Protein AF-A0A329KE76-F1 (afdb_monomer_lite)

Secondary structure (DSSP, 8-state):
---HHHHHHHTTTTTTSS-TTSPP--TTTHHHHHHHHHHHHHHHHHTS---HHHHHHHHHHHTT---BT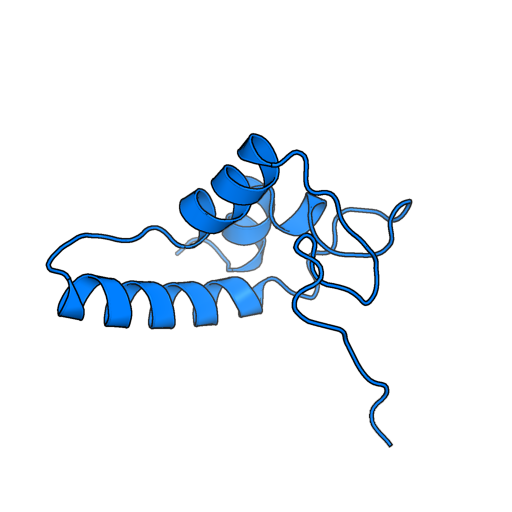TB-TTSS-B-----

Radius of gyration: 13.29 Å; chains: 1; bounding box: 30×30×39 Å

Structure (mmCIF, N/CA/C/O backbone):
data_AF-A0A329KE76-F1
#
_entry.id   AF-A0A329KE76-F1
#
loop_
_atom_site.group_PDB
_atom_site.id
_atom_site.type_symbol
_atom_site.label_atom_id
_atom_site.label_alt_id
_atom_site.label_comp_id
_atom_site.label_asym_id
_atom_site.label_entity_id
_atom_site.label_seq_id
_atom_site.pdbx_PDB_ins_code
_atom_site.Cartn_x
_atom_site.Cartn_y
_atom_site.Cartn_z
_atom_site.occupancy
_atom_site.B_iso_or_equiv
_atom_site.auth_seq_id
_atom_site.auth_comp_id
_atom_site.auth_asym_id
_atom_site.auth_atom_id
_atom_site.pdbx_PDB_model_num
ATOM 1 N N . MET A 1 1 ? -12.450 14.483 -1.417 1.00 52.00 1 MET A N 1
ATOM 2 C CA . MET A 1 1 ? -11.962 13.088 -1.336 1.00 52.00 1 MET A CA 1
ATOM 3 C C . MET A 1 1 ? -10.581 13.032 -1.968 1.00 52.00 1 MET A C 1
ATOM 5 O O . MET A 1 1 ? -10.428 13.547 -3.067 1.00 52.00 1 MET A O 1
ATOM 9 N N . SER A 1 2 ? -9.581 12.483 -1.275 1.00 64.50 2 SER A N 1
ATOM 10 C CA . SER A 1 2 ? -8.256 12.242 -1.868 1.00 64.50 2 SER A CA 1
ATOM 11 C C . SER A 1 2 ? -8.362 11.091 -2.870 1.00 64.50 2 SER A C 1
ATOM 13 O O . SER A 1 2 ? -9.006 10.086 -2.561 1.00 64.50 2 SER A O 1
ATOM 15 N N . SER A 1 3 ? -7.788 11.243 -4.065 1.00 87.44 3 SER A N 1
ATOM 16 C CA . SER A 1 3 ? -7.829 10.187 -5.081 1.00 87.44 3 SER A CA 1
ATOM 17 C C . SER A 1 3 ? -7.060 8.950 -4.599 1.00 87.44 3 SER A C 1
ATOM 19 O O . SER A 1 3 ? -6.109 9.076 -3.821 1.00 87.44 3 SER A O 1
ATOM 21 N N . ALA A 1 4 ? -7.426 7.755 -5.075 1.00 90.56 4 ALA A N 1
ATOM 22 C CA . ALA A 1 4 ? -6.698 6.527 -4.741 1.00 90.56 4 ALA A CA 1
ATOM 23 C C . ALA A 1 4 ? -5.193 6.660 -5.045 1.00 90.56 4 ALA A C 1
ATOM 25 O O . ALA A 1 4 ? -4.360 6.253 -4.239 1.00 90.56 4 ALA A O 1
ATOM 26 N N . ALA A 1 5 ? -4.841 7.317 -6.157 1.00 94.56 5 ALA A N 1
ATOM 27 C CA . ALA A 1 5 ? -3.457 7.583 -6.542 1.00 94.56 5 ALA A CA 1
ATOM 28 C C . ALA A 1 5 ? -2.717 8.479 -5.535 1.00 94.56 5 ALA A C 1
ATOM 30 O O . ALA A 1 5 ? -1.547 8.241 -5.243 1.00 94.56 5 ALA A O 1
ATOM 31 N N . THR A 1 6 ? -3.393 9.477 -4.962 1.00 95.69 6 THR A N 1
ATOM 32 C CA . THR A 1 6 ? -2.798 10.373 -3.963 1.00 95.69 6 THR A CA 1
ATOM 33 C C . THR A 1 6 ? -2.475 9.621 -2.674 1.00 95.69 6 THR A C 1
ATOM 35 O O . THR A 1 6 ? -1.336 9.685 -2.221 1.00 95.69 6 THR A O 1
ATOM 38 N N . LYS A 1 7 ? -3.431 8.858 -2.117 1.00 95.25 7 LYS A N 1
ATOM 39 C CA . LYS A 1 7 ? -3.197 8.034 -0.912 1.00 95.25 7 LYS A CA 1
ATOM 40 C C . LYS A 1 7 ? -2.099 6.988 -1.134 1.00 95.25 7 LYS A C 1
ATOM 42 O O . LYS A 1 7 ? -1.245 6.762 -0.278 1.00 95.25 7 LYS A O 1
ATOM 47 N N . TRP A 1 8 ? -2.109 6.361 -2.305 1.00 96.69 8 TRP A N 1
ATOM 48 C CA . TRP A 1 8 ? -1.105 5.388 -2.723 1.00 96.69 8 TRP A CA 1
ATOM 49 C C . TRP A 1 8 ? 0.311 5.977 -2.793 1.00 96.69 8 TRP A C 1
ATOM 51 O O . TRP A 1 8 ? 1.268 5.364 -2.323 1.00 96.69 8 TRP A O 1
ATOM 61 N N . GLY A 1 9 ? 0.444 7.186 -3.345 1.00 96.44 9 GLY A N 1
ATOM 62 C CA . GLY A 1 9 ? 1.718 7.899 -3.405 1.00 96.44 9 GLY A CA 1
ATOM 63 C C . GLY A 1 9 ? 2.209 8.337 -2.028 1.00 96.44 9 GLY A C 1
ATOM 64 O O . GLY A 1 9 ? 3.347 8.051 -1.665 1.00 96.44 9 GLY A O 1
ATOM 65 N N . SER A 1 10 ? 1.350 8.987 -1.239 1.00 96.31 10 SER A N 1
ATOM 66 C CA . SER A 1 10 ? 1.738 9.551 0.061 1.00 96.31 10 SER A CA 1
ATOM 67 C C . SER A 1 10 ? 2.062 8.496 1.121 1.00 96.31 10 SER A C 1
ATOM 69 O O . SER A 1 10 ? 2.789 8.789 2.061 1.00 96.31 10 SER A O 1
ATOM 71 N N . SER A 1 11 ? 1.540 7.275 0.981 1.00 96.44 11 SER A N 1
ATOM 72 C CA . SER A 1 11 ? 1.811 6.153 1.895 1.00 96.44 11 SER A CA 1
ATOM 73 C C . SER A 1 11 ? 3.134 5.427 1.632 1.00 96.44 11 SER A C 1
ATOM 75 O O . SER A 1 11 ? 3.520 4.562 2.415 1.00 96.44 11 SER A O 1
ATOM 77 N N . GLY A 1 12 ? 3.814 5.720 0.517 1.00 96.00 12 GLY A N 1
ATOM 78 C CA . GLY A 1 12 ? 5.011 4.993 0.082 1.00 96.00 12 GLY A CA 1
ATOM 79 C C . G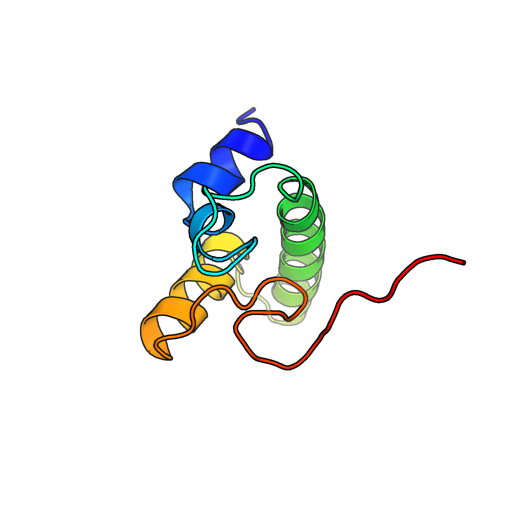LY A 1 12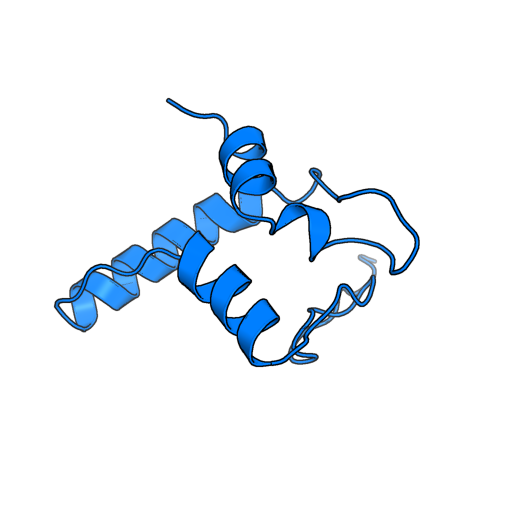 ? 4.726 3.659 -0.621 1.00 96.00 12 GLY A C 1
ATOM 80 O O . GLY A 1 12 ? 5.652 3.024 -1.125 1.00 96.00 12 GLY A O 1
ATOM 81 N N . LEU A 1 13 ? 3.461 3.240 -0.740 1.00 96.69 13 LEU A N 1
ATOM 82 C CA . LEU A 1 13 ? 3.093 1.988 -1.415 1.00 96.69 13 LEU A CA 1
ATOM 83 C C . LEU A 1 13 ? 3.445 1.993 -2.909 1.00 96.69 13 LEU A C 1
ATOM 85 O O . LEU A 1 13 ? 3.835 0.955 -3.450 1.00 96.69 13 LEU A O 1
ATOM 89 N N . ALA A 1 14 ? 3.409 3.164 -3.551 1.00 96.94 14 ALA A N 1
ATOM 90 C CA . ALA A 1 14 ? 3.897 3.336 -4.919 1.00 96.94 14 ALA A CA 1
ATOM 91 C C . ALA A 1 14 ? 5.385 2.985 -5.060 1.00 96.94 14 ALA A C 1
ATOM 93 O O . ALA A 1 14 ? 5.782 2.361 -6.039 1.00 96.94 14 ALA A O 1
ATOM 94 N N . TYR A 1 15 ? 6.211 3.341 -4.073 1.00 95.75 15 TYR A N 1
ATOM 95 C CA . TYR A 1 15 ? 7.646 3.045 -4.076 1.00 95.75 15 TYR A CA 1
ATOM 96 C C . TYR A 1 15 ? 7.948 1.564 -3.791 1.00 95.75 15 TYR A C 1
ATOM 98 O O . TYR A 1 15 ? 8.940 1.021 -4.282 1.00 95.75 15 TYR A O 1
ATOM 106 N N . LEU A 1 16 ? 7.077 0.899 -3.027 1.00 95.81 16 LEU A N 1
ATOM 107 C CA . LEU A 1 16 ? 7.161 -0.528 -2.694 1.00 95.81 16 LEU A CA 1
ATOM 108 C C . LEU A 1 16 ? 6.583 -1.448 -3.782 1.00 95.81 16 LEU A C 1
ATOM 110 O O . LEU A 1 16 ? 6.617 -2.670 -3.634 1.00 95.81 16 LEU A O 1
ATOM 114 N N . THR A 1 17 ? 6.084 -0.887 -4.884 1.00 95.12 17 THR A N 1
ATOM 115 C CA . THR A 1 17 ? 5.437 -1.629 -5.972 1.00 95.12 17 THR A CA 1
ATOM 116 C C . THR A 1 17 ? 6.127 -1.342 -7.303 1.00 95.12 17 THR A C 1
ATOM 118 O O . THR A 1 17 ? 6.604 -0.237 -7.540 1.00 95.12 17 THR A O 1
ATOM 121 N N . GLY A 1 18 ? 6.181 -2.343 -8.185 1.00 94.12 18 GLY A N 1
ATOM 122 C CA . GLY A 1 18 ? 6.802 -2.230 -9.506 1.00 94.12 18 GLY A CA 1
ATOM 123 C C . GLY A 1 18 ? 8.166 -2.917 -9.604 1.00 94.12 18 GLY A C 1
ATOM 124 O O . GLY A 1 18 ? 8.594 -3.635 -8.697 1.00 94.12 18 GLY A O 1
ATOM 125 N N . LEU A 1 19 ? 8.830 -2.740 -10.750 1.00 94.12 19 LEU A N 1
ATOM 126 C CA . LEU A 1 19 ? 10.148 -3.327 -11.028 1.00 94.12 19 LEU A CA 1
ATOM 127 C C . LEU A 1 19 ? 11.217 -2.780 -10.063 1.00 94.12 19 LEU A C 1
ATOM 129 O O . LEU A 1 19 ? 11.162 -1.586 -9.770 1.00 94.12 19 LEU A O 1
ATOM 133 N N . PRO A 1 20 ? 12.208 -3.588 -9.627 1.00 91.94 20 PRO A N 1
ATOM 134 C CA . PRO A 1 20 ? 13.256 -3.174 -8.680 1.00 91.94 20 PRO A CA 1
ATOM 135 C C . PRO A 1 20 ? 13.920 -1.833 -9.008 1.00 91.94 20 PRO A C 1
ATOM 137 O O . PRO A 1 20 ? 14.025 -0.980 -8.132 1.00 91.94 20 PRO A O 1
ATOM 140 N N . ASP A 1 21 ? 14.220 -1.586 -10.283 1.00 90.56 21 ASP A N 1
ATOM 141 C CA . ASP A 1 21 ? 14.879 -0.354 -10.751 1.00 90.56 21 ASP A CA 1
ATOM 142 C C . ASP A 1 21 ? 13.927 0.588 -11.509 1.00 90.56 21 ASP A C 1
ATOM 144 O O . ASP A 1 21 ? 14.343 1.549 -12.151 1.00 90.56 21 ASP A O 1
ATOM 148 N N . GLY A 1 22 ? 12.623 0.304 -11.459 1.00 92.38 22 GLY A N 1
ATOM 149 C CA . GLY A 1 22 ? 11.591 1.115 -12.095 1.00 92.38 22 GLY A CA 1
ATOM 150 C C . GLY A 1 22 ? 11.170 2.328 -11.257 1.00 92.38 22 GLY A C 1
ATOM 151 O O . GLY A 1 22 ? 11.472 2.392 -10.055 1.00 92.38 22 GLY A O 1
ATOM 152 N N . PRO A 1 23 ? 10.430 3.271 -11.875 1.00 95.38 23 PRO A N 1
ATOM 153 C CA . PRO A 1 23 ? 9.763 4.340 -11.142 1.00 95.38 23 PRO A CA 1
ATOM 154 C C . PRO A 1 23 ? 8.703 3.764 -10.193 1.00 95.38 23 PRO A C 1
ATOM 156 O O . PRO A 1 23 ? 8.255 2.628 -10.359 1.00 95.38 23 PRO A O 1
ATOM 159 N N . ALA A 1 24 ? 8.276 4.574 -9.223 1.00 94.88 24 ALA A N 1
ATOM 160 C CA . ALA A 1 24 ? 7.152 4.234 -8.356 1.00 94.88 24 ALA A CA 1
ATOM 161 C C . ALA A 1 24 ? 5.902 3.894 -9.193 1.00 94.88 24 ALA A C 1
ATOM 163 O O . ALA A 1 24 ? 5.516 4.653 -10.086 1.00 94.88 24 ALA A O 1
ATOM 164 N N . ASP A 1 25 ? 5.271 2.755 -8.913 1.00 95.44 25 ASP A N 1
ATOM 165 C CA . ASP A 1 25 ? 4.155 2.240 -9.705 1.00 95.44 25 ASP A CA 1
ATOM 166 C C . ASP A 1 25 ? 2.815 2.729 -9.144 1.00 95.44 25 ASP A C 1
ATOM 168 O O . ASP A 1 25 ? 2.366 2.270 -8.096 1.00 95.44 25 ASP A O 1
ATOM 172 N N . PHE A 1 26 ? 2.145 3.629 -9.866 1.00 95.75 26 PHE A N 1
ATOM 173 C CA . PHE A 1 26 ? 0.805 4.129 -9.526 1.00 95.75 26 PHE A CA 1
ATOM 174 C C . PHE A 1 26 ? -0.336 3.341 -10.183 1.00 95.75 26 PHE A C 1
ATOM 176 O O . PHE A 1 26 ? -1.499 3.538 -9.826 1.00 95.75 26 PHE A O 1
ATOM 183 N N . SER A 1 27 ? -0.042 2.411 -11.098 1.00 92.88 27 SER A N 1
ATOM 184 C CA . SER A 1 27 ? -1.062 1.620 -11.806 1.00 92.88 27 SER A CA 1
ATOM 185 C C . SER A 1 27 ? -1.863 0.702 -10.875 1.00 92.88 27 SER A C 1
ATOM 187 O O . SER A 1 27 ? -2.933 0.215 -11.237 1.00 92.88 27 SER A O 1
ATOM 189 N N . ARG A 1 28 ? -1.355 0.472 -9.656 1.00 91.81 28 ARG A N 1
ATOM 190 C CA . ARG A 1 28 ? -1.940 -0.408 -8.635 1.00 91.81 28 ARG A CA 1
ATOM 191 C C . ARG A 1 28 ? -2.664 0.331 -7.513 1.00 91.81 28 ARG A C 1
ATOM 193 O O . ARG A 1 28 ? -3.088 -0.315 -6.565 1.00 91.81 28 ARG A O 1
ATOM 200 N N . ALA A 1 29 ? -2.879 1.642 -7.627 1.00 95.06 29 ALA A N 1
ATOM 201 C CA . ALA A 1 29 ? -3.483 2.449 -6.562 1.00 95.06 29 ALA A CA 1
ATOM 202 C C . ALA A 1 29 ? -4.836 1.917 -6.042 1.00 95.06 29 ALA A C 1
ATOM 204 O O . ALA A 1 29 ? -5.110 1.987 -4.846 1.00 95.06 29 ALA A O 1
ATOM 205 N N . ASN A 1 30 ? -5.658 1.316 -6.910 1.00 94.62 30 ASN A N 1
ATOM 206 C CA . ASN A 1 30 ? -6.948 0.731 -6.517 1.00 94.62 30 ASN A CA 1
ATOM 207 C C . ASN A 1 30 ? -6.818 -0.483 -5.577 1.00 94.62 30 ASN A C 1
ATOM 209 O O . ASN A 1 30 ? -7.782 -0.833 -4.902 1.00 94.62 30 ASN A O 1
ATOM 213 N N . VAL A 1 31 ? -5.638 -1.109 -5.486 1.00 93.19 31 VAL A N 1
ATOM 214 C CA . VAL A 1 31 ? -5.378 -2.182 -4.514 1.00 93.19 31 VAL A CA 1
ATOM 215 C C . VAL A 1 31 ? -5.517 -1.662 -3.083 1.00 93.19 31 VAL A C 1
ATOM 217 O O . VAL A 1 31 ? -6.028 -2.388 -2.237 1.00 93.19 31 VAL A O 1
ATOM 220 N N . LEU A 1 32 ? -5.140 -0.405 -2.813 1.00 95.56 32 LEU A N 1
ATOM 221 C CA . LEU A 1 32 ? -5.299 0.185 -1.482 1.00 95.56 32 LEU A CA 1
ATOM 222 C C . LEU A 1 32 ? -6.770 0.373 -1.106 1.00 95.56 32 LEU A C 1
ATOM 224 O O . LEU A 1 32 ? -7.120 0.101 0.030 1.00 95.56 32 LEU A O 1
ATOM 228 N N . ALA A 1 33 ? -7.647 0.724 -2.051 1.00 94.81 33 ALA A N 1
ATOM 229 C CA . ALA A 1 33 ? -9.083 0.799 -1.766 1.00 94.81 33 ALA A CA 1
ATOM 230 C C . ALA A 1 33 ? -9.637 -0.561 -1.307 1.00 94.81 33 ALA A C 1
ATOM 232 O O . ALA A 1 33 ? -10.361 -0.643 -0.319 1.00 94.81 33 ALA A O 1
ATOM 233 N N . ARG A 1 34 ? -9.223 -1.652 -1.965 1.00 96.06 34 ARG A N 1
ATOM 234 C CA . ARG A 1 34 ? -9.600 -3.001 -1.526 1.00 96.06 34 ARG A CA 1
ATOM 235 C C . ARG A 1 34 ? -8.954 -3.385 -0.192 1.00 96.06 34 ARG A C 1
ATOM 237 O O . ARG A 1 34 ? -9.569 -4.097 0.596 1.00 96.06 34 ARG A O 1
ATOM 244 N N . ALA A 1 35 ? -7.723 -2.950 0.062 1.00 96.00 35 ALA A N 1
ATOM 245 C CA . ALA A 1 35 ? -7.057 -3.184 1.339 1.00 96.00 35 ALA A CA 1
ATOM 246 C C . ALA A 1 35 ? -7.758 -2.443 2.489 1.00 96.00 35 ALA A C 1
ATOM 248 O O . ALA A 1 35 ? -7.918 -3.038 3.549 1.00 96.00 35 ALA A O 1
ATOM 249 N N . ASP A 1 36 ? -8.235 -1.216 2.261 1.00 97.19 36 ASP A N 1
ATOM 250 C CA . ASP A 1 36 ? -9.031 -0.440 3.220 1.00 97.19 36 ASP A CA 1
ATOM 251 C C . ASP A 1 36 ? -10.330 -1.187 3.584 1.00 97.19 36 ASP A C 1
ATOM 253 O O . ASP A 1 36 ? -10.665 -1.302 4.759 1.00 97.19 36 ASP A O 1
ATOM 257 N N . GLU A 1 37 ? -11.027 -1.779 2.606 1.00 97.69 37 GLU A N 1
ATOM 258 C CA . GLU A 1 37 ? -12.225 -2.601 2.862 1.00 97.69 37 GLU A CA 1
ATOM 259 C C . GLU A 1 37 ? -11.919 -3.838 3.723 1.00 97.69 37 GLU A C 1
ATOM 261 O O . GLU A 1 37 ? -12.677 -4.178 4.632 1.00 97.69 37 GLU A O 1
ATOM 266 N N . VAL A 1 38 ? -10.802 -4.524 3.455 1.00 98.00 38 VAL A N 1
ATOM 267 C CA . VAL A 1 38 ? -10.372 -5.678 4.264 1.00 98.00 38 VAL A CA 1
ATOM 268 C C . VAL A 1 38 ? -9.963 -5.231 5.665 1.00 98.00 38 VAL A C 1
ATOM 270 O O . VAL A 1 38 ? -10.301 -5.902 6.638 1.00 98.00 38 VAL A O 1
ATOM 273 N N . ALA A 1 39 ? -9.260 -4.107 5.781 1.00 98.00 39 ALA A N 1
ATOM 274 C CA . ALA A 1 39 ? -8.836 -3.550 7.056 1.00 98.00 39 ALA A CA 1
ATOM 275 C C . ALA A 1 39 ? -10.035 -3.141 7.918 1.00 98.00 39 ALA A C 1
ATOM 277 O O . ALA A 1 39 ? -10.036 -3.453 9.104 1.00 98.00 39 ALA A O 1
ATOM 278 N N . ALA A 1 40 ? -11.081 -2.561 7.324 1.00 98.19 40 ALA A N 1
ATOM 279 C CA . ALA A 1 40 ? -12.339 -2.285 8.013 1.00 98.19 40 ALA A CA 1
ATOM 280 C C . ALA A 1 40 ? -12.985 -3.576 8.541 1.00 98.19 40 ALA A C 1
ATOM 282 O O . ALA A 1 40 ? -13.252 -3.684 9.732 1.00 98.19 40 ALA A O 1
ATOM 283 N N . ALA A 1 41 ? -13.131 -4.605 7.699 1.00 98.50 41 ALA A N 1
ATOM 284 C CA . ALA A 1 41 ? -13.725 -5.878 8.120 1.00 98.50 41 ALA A CA 1
ATOM 285 C C . ALA A 1 41 ? -12.925 -6.582 9.237 1.00 98.50 41 ALA A C 1
ATOM 287 O O . ALA A 1 41 ? -13.501 -7.186 10.145 1.00 98.50 41 ALA A O 1
ATOM 288 N N . VAL A 1 42 ? -11.592 -6.520 9.179 1.00 98.12 42 VAL A N 1
ATOM 289 C CA . VAL A 1 42 ? -10.710 -7.038 10.236 1.00 98.12 42 VAL A CA 1
ATOM 290 C C . VAL A 1 42 ? -10.820 -6.186 11.499 1.00 98.12 42 VAL A C 1
ATOM 292 O O . VAL A 1 42 ? -10.898 -6.737 12.596 1.00 98.12 42 VAL A O 1
ATOM 295 N N . GLY A 1 43 ? -10.856 -4.864 11.354 1.00 98.19 43 GLY A N 1
ATOM 296 C CA . GLY A 1 43 ? -10.978 -3.924 12.459 1.00 98.19 43 GLY A CA 1
ATOM 297 C C . GLY A 1 43 ? -12.281 -4.096 13.229 1.00 98.19 43 GLY A C 1
ATOM 298 O O . GLY A 1 43 ? -12.249 -4.250 14.448 1.00 98.19 43 GLY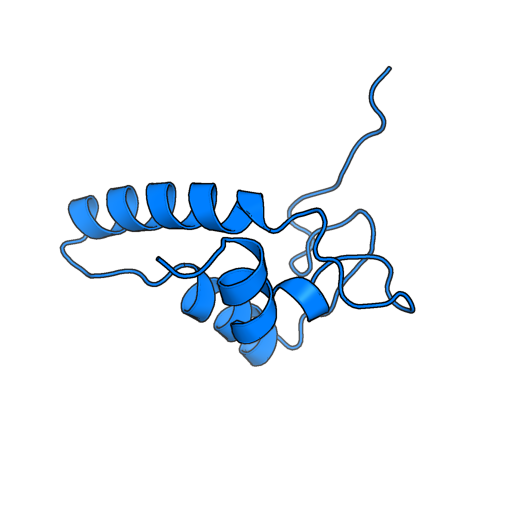 A O 1
ATOM 299 N N . ASP A 1 44 ? -13.405 -4.225 12.523 1.00 98.38 44 ASP A N 1
ATOM 300 C CA . ASP A 1 44 ? -14.724 -4.505 13.102 1.00 98.38 44 ASP A CA 1
ATOM 301 C C . ASP A 1 44 ? -14.726 -5.816 13.899 1.00 98.38 44 ASP A C 1
ATOM 303 O O . ASP A 1 44 ? -15.293 -5.909 14.988 1.00 98.38 44 ASP A O 1
ATOM 307 N N . ARG A 1 45 ? -14.054 -6.848 13.374 1.00 98.31 45 ARG A N 1
ATOM 308 C CA . ARG A 1 45 ? -13.936 -8.160 14.025 1.00 98.31 45 ARG A CA 1
ATOM 309 C C . ARG A 1 45 ? -13.105 -8.101 15.308 1.00 98.31 45 ARG A C 1
ATOM 311 O O . ARG A 1 45 ? -13.371 -8.873 16.228 1.00 98.31 45 ARG A O 1
ATOM 318 N N . LEU A 1 46 ? -12.081 -7.251 15.336 1.00 97.75 46 LEU A N 1
ATOM 319 C CA . LEU A 1 46 ? -11.109 -7.147 16.426 1.00 97.75 46 LEU A CA 1
ATOM 320 C C . LEU A 1 46 ? -11.416 -6.009 17.412 1.00 97.75 46 LEU A C 1
ATOM 322 O O . LEU A 1 46 ? -10.810 -5.965 18.479 1.00 97.75 46 LEU A O 1
ATOM 326 N N . GLY A 1 47 ? -12.340 -5.107 17.076 1.00 98.19 47 GLY A N 1
ATOM 327 C CA . GLY A 1 47 ? -12.641 -3.913 17.864 1.00 98.19 47 GLY A CA 1
ATOM 328 C C . GLY A 1 47 ? -11.517 -2.871 17.856 1.00 98.19 47 GLY A C 1
ATOM 329 O O . GLY A 1 47 ? -11.377 -2.132 18.827 1.00 98.19 47 GLY A O 1
ATOM 330 N N . ILE A 1 48 ? -10.698 -2.828 16.799 1.00 97.38 48 ILE A N 1
ATOM 331 C CA . ILE A 1 48 ? -9.596 -1.865 16.643 1.00 97.38 48 ILE A CA 1
ATOM 332 C C . ILE A 1 48 ? -9.622 -1.238 15.250 1.00 97.38 48 ILE A C 1
ATOM 334 O O . ILE A 1 48 ? -9.912 -1.917 14.270 1.00 97.38 48 ILE A O 1
ATOM 338 N N . GLU A 1 49 ? -9.272 0.041 15.135 1.00 97.56 49 GLU A N 1
ATOM 339 C CA . GLU A 1 49 ? -9.062 0.647 13.819 1.00 97.56 49 GLU A CA 1
ATOM 340 C C . GLU A 1 49 ? -7.774 0.113 13.184 1.00 97.56 49 GLU A C 1
ATOM 342 O O . GLU A 1 49 ? -6.729 0.016 13.833 1.00 97.56 49 GLU A O 1
ATOM 347 N N . VAL A 1 50 ? -7.844 -0.228 11.897 1.00 97.94 50 VAL A N 1
ATOM 348 C CA . VAL A 1 50 ? -6.700 -0.714 11.122 1.00 97.94 50 VAL A CA 1
ATOM 349 C C . VAL A 1 50 ? -6.504 0.196 9.916 1.00 97.94 50 VAL A C 1
ATOM 351 O O . VAL A 1 50 ? -7.304 0.185 8.985 1.00 97.94 50 VAL A O 1
ATOM 354 N N . ASP A 1 51 ? -5.415 0.963 9.910 1.00 96.94 51 ASP A N 1
ATOM 355 C CA . ASP A 1 51 ? -4.982 1.707 8.725 1.00 96.94 51 ASP A CA 1
ATOM 356 C C . ASP A 1 51 ? -4.154 0.791 7.814 1.00 96.94 51 ASP A C 1
ATOM 358 O O . ASP A 1 51 ? -2.999 0.463 8.110 1.00 96.94 51 ASP A O 1
ATOM 362 N N . ALA A 1 52 ? -4.746 0.378 6.691 1.00 97.31 52 ALA A N 1
ATOM 363 C CA . ALA A 1 52 ? -4.109 -0.517 5.732 1.00 97.31 52 ALA A CA 1
ATOM 364 C C . ALA A 1 52 ? -2.800 0.059 5.177 1.00 97.31 52 ALA A C 1
ATOM 366 O O . ALA A 1 52 ? -1.826 -0.678 5.000 1.00 97.31 52 ALA A O 1
ATOM 367 N N . ALA A 1 53 ? -2.758 1.368 4.914 1.00 96.94 53 ALA A N 1
ATOM 368 C CA . ALA A 1 53 ? -1.593 2.016 4.334 1.00 96.94 53 ALA A CA 1
ATOM 369 C C . ALA A 1 53 ? -0.409 1.965 5.304 1.00 96.94 53 ALA A C 1
ATOM 371 O O . ALA A 1 53 ? 0.655 1.463 4.935 1.00 96.94 53 ALA A O 1
ATOM 372 N N . SER A 1 54 ? -0.620 2.414 6.545 1.00 97.00 54 SER A N 1
ATOM 373 C CA . SER A 1 54 ? 0.401 2.391 7.597 1.00 97.00 54 SER A CA 1
ATOM 374 C C . SER A 1 54 ? 0.829 0.974 7.966 1.00 97.00 54 SER A C 1
ATOM 376 O O . SER A 1 54 ? 2.017 0.725 8.164 1.00 97.00 54 SER A O 1
ATOM 378 N N . LEU A 1 55 ? -0.102 0.015 8.014 1.00 96.06 55 LEU A N 1
ATOM 379 C CA . LEU A 1 55 ? 0.224 -1.379 8.317 1.00 96.06 55 LEU A CA 1
ATOM 380 C C . LEU A 1 55 ? 1.154 -1.985 7.255 1.00 96.06 55 LEU A C 1
ATOM 382 O O . LEU A 1 55 ? 2.154 -2.624 7.587 1.00 96.06 55 LEU A O 1
ATOM 386 N N . LEU A 1 56 ? 0.841 -1.786 5.973 1.00 95.12 56 LEU A N 1
ATOM 387 C CA . LEU A 1 56 ? 1.604 -2.361 4.865 1.00 95.12 56 LEU A CA 1
ATOM 388 C C . LEU A 1 56 ? 2.972 -1.689 4.694 1.00 95.12 56 LEU A C 1
ATOM 390 O O . LEU A 1 56 ? 3.983 -2.391 4.589 1.00 95.12 56 LEU A O 1
ATOM 394 N N . SER A 1 57 ? 3.021 -0.354 4.681 1.00 96.25 57 SER A N 1
ATOM 395 C CA . SER A 1 57 ? 4.280 0.387 4.537 1.00 96.25 57 SER A CA 1
ATOM 396 C C . SER A 1 57 ? 5.161 0.246 5.781 1.00 96.25 57 SER A C 1
ATOM 398 O O . SER A 1 57 ? 6.362 0.008 5.656 1.00 96.25 57 SER A O 1
ATOM 400 N N . GLY A 1 58 ? 4.564 0.270 6.976 1.00 96.88 58 GLY A N 1
ATOM 401 C CA . GLY A 1 58 ? 5.251 0.053 8.246 1.00 96.88 58 GLY A CA 1
ATOM 402 C C . GLY A 1 58 ? 5.862 -1.341 8.344 1.00 96.88 58 GLY A C 1
ATOM 403 O O . GLY A 1 58 ? 7.036 -1.471 8.688 1.00 96.88 58 GLY A O 1
ATOM 404 N N . ARG A 1 59 ? 5.129 -2.396 7.956 1.00 96.19 59 ARG A N 1
ATOM 405 C CA . ARG A 1 59 ? 5.687 -3.758 7.898 1.00 96.19 59 ARG A CA 1
ATOM 406 C C . ARG A 1 59 ? 6.866 -3.845 6.932 1.00 96.19 59 ARG A C 1
ATOM 408 O O . ARG A 1 59 ? 7.854 -4.501 7.253 1.00 96.19 59 ARG A O 1
ATOM 415 N N . ALA A 1 60 ? 6.764 -3.223 5.758 1.00 96.75 60 ALA A N 1
ATOM 416 C CA . ALA A 1 60 ? 7.862 -3.211 4.797 1.00 96.75 60 ALA A CA 1
ATOM 417 C C . ALA A 1 60 ? 9.103 -2.515 5.371 1.00 96.75 60 ALA A C 1
ATOM 419 O O . ALA A 1 60 ? 10.192 -3.074 5.286 1.00 96.75 60 ALA A O 1
ATOM 420 N N . ALA A 1 61 ? 8.931 -1.363 6.024 1.00 96.50 61 ALA A N 1
ATOM 421 C CA . ALA A 1 61 ? 10.021 -0.642 6.673 1.00 96.50 61 ALA A CA 1
ATOM 422 C C . ALA A 1 61 ? 10.671 -1.457 7.806 1.00 96.50 61 ALA A C 1
ATOM 424 O O . ALA A 1 61 ? 11.889 -1.613 7.822 1.00 96.50 61 ALA A O 1
ATOM 425 N N . LEU A 1 62 ? 9.870 -2.036 8.708 1.00 98.00 62 LEU A N 1
ATOM 426 C CA . LEU A 1 62 ? 10.362 -2.826 9.846 1.00 98.00 62 LEU A CA 1
ATOM 427 C C . LEU A 1 62 ? 11.138 -4.079 9.423 1.00 98.00 62 LEU A C 1
ATOM 429 O O . LEU A 1 62 ? 12.038 -4.512 10.135 1.00 98.00 62 LEU A O 1
ATOM 433 N N . LEU A 1 63 ? 10.781 -4.668 8.282 1.00 97.00 63 LEU A N 1
ATOM 434 C CA . LEU A 1 63 ? 11.394 -5.896 7.774 1.00 97.00 63 LEU A CA 1
ATOM 435 C C . LEU A 1 63 ? 12.405 -5.651 6.641 1.00 97.00 63 LEU A C 1
ATOM 437 O O . LEU A 1 63 ? 12.917 -6.616 6.079 1.00 97.00 63 LEU A O 1
ATOM 441 N N . GLY A 1 64 ? 12.679 -4.395 6.274 1.00 96.50 64 GLY A N 1
ATOM 442 C CA . GLY A 1 64 ? 13.581 -4.059 5.167 1.00 96.50 64 GLY A CA 1
ATOM 443 C C . GLY A 1 64 ? 13.117 -4.586 3.802 1.00 96.50 64 GLY A C 1
ATOM 444 O O . GLY A 1 64 ? 13.944 -4.8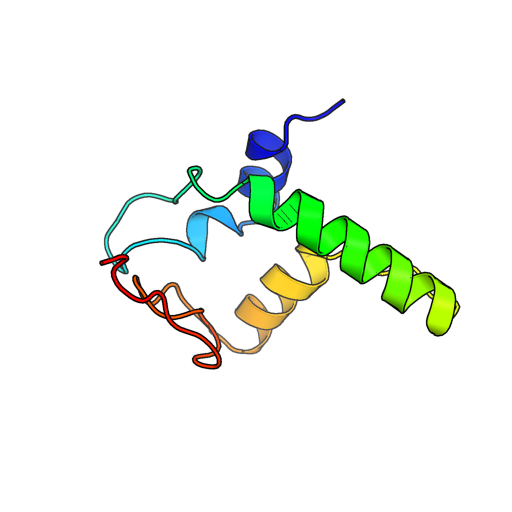94 2.946 1.00 96.50 64 GLY A O 1
ATOM 445 N N . LEU A 1 65 ? 11.804 -4.734 3.596 1.00 96.19 65 LEU A N 1
ATOM 446 C CA . LEU A 1 65 ? 11.247 -5.269 2.353 1.00 96.19 65 LEU A CA 1
ATOM 447 C C . LEU A 1 65 ? 11.257 -4.209 1.253 1.00 96.19 65 LEU A C 1
ATOM 449 O O . LEU A 1 65 ? 10.886 -3.056 1.472 1.00 96.19 65 LEU A O 1
ATOM 453 N N . THR A 1 66 ? 11.601 -4.630 0.041 1.00 94.38 66 THR A N 1
ATOM 454 C CA . THR A 1 66 ? 11.651 -3.775 -1.149 1.00 94.38 66 THR A CA 1
ATOM 455 C C . THR A 1 66 ? 10.814 -4.367 -2.284 1.00 94.38 66 THR A C 1
ATOM 457 O O . THR A 1 66 ? 10.343 -5.506 -2.217 1.00 94.38 66 THR A O 1
ATOM 460 N N . ARG A 1 67 ? 10.567 -3.575 -3.333 1.00 94.75 67 ARG A N 1
ATOM 461 C CA . ARG A 1 67 ? 9.780 -4.016 -4.492 1.00 94.75 67 ARG A CA 1
ATOM 462 C C . ARG A 1 67 ? 10.514 -5.113 -5.277 1.00 94.75 67 ARG A C 1
ATOM 464 O O . ARG A 1 67 ? 11.680 -4.960 -5.628 1.00 94.75 67 ARG A O 1
ATOM 471 N N . GLY A 1 68 ? 9.810 -6.204 -5.588 1.00 92.12 68 GLY A N 1
ATOM 472 C CA . GLY A 1 68 ? 10.353 -7.380 -6.287 1.00 92.12 68 GLY A CA 1
ATOM 473 C C . GLY A 1 68 ? 9.843 -7.563 -7.722 1.00 92.12 68 GLY A C 1
ATOM 474 O O . GLY A 1 68 ? 9.924 -8.660 -8.279 1.00 92.12 68 GLY A O 1
ATOM 475 N N . GLY A 1 69 ? 9.243 -6.536 -8.333 1.00 93.62 69 GLY A N 1
ATOM 476 C CA . GLY A 1 69 ? 8.628 -6.648 -9.655 1.00 93.62 69 GLY A CA 1
ATOM 477 C C . GLY A 1 69 ? 7.328 -7.445 -9.625 1.00 93.62 69 GLY A C 1
ATOM 478 O O . GLY A 1 69 ? 6.282 -6.940 -9.231 1.00 93.62 69 GLY A O 1
ATOM 479 N N . ARG A 1 70 ? 7.378 -8.695 -10.094 1.00 92.50 70 ARG A N 1
ATOM 480 C CA . ARG A 1 70 ? 6.191 -9.565 -10.181 1.00 92.50 70 ARG A CA 1
ATOM 481 C C . ARG A 1 70 ? 5.848 -10.257 -8.862 1.00 92.50 70 ARG A C 1
ATOM 483 O O . ARG A 1 70 ? 4.791 -10.873 -8.793 1.00 92.50 70 ARG A O 1
ATOM 490 N N . GLY A 1 71 ? 6.720 -10.202 -7.859 1.00 92.31 71 GLY A N 1
ATOM 491 C CA . GLY A 1 71 ? 6.455 -10.699 -6.507 1.00 92.31 71 GLY A CA 1
ATOM 492 C C . GLY A 1 71 ? 6.035 -9.575 -5.564 1.00 92.31 71 GLY A C 1
ATOM 493 O O . GLY A 1 71 ? 6.433 -8.425 -5.755 1.00 92.31 71 GLY A O 1
ATOM 494 N N . SER A 1 72 ? 5.255 -9.898 -4.533 1.00 90.12 72 SER A N 1
ATOM 495 C CA . SER A 1 72 ? 5.031 -8.959 -3.430 1.00 90.12 72 SER A CA 1
ATOM 496 C C . SER A 1 72 ? 6.313 -8.755 -2.611 1.00 90.12 72 SER A C 1
ATOM 498 O O . SER A 1 72 ? 7.125 -9.680 -2.530 1.00 90.12 72 SER A O 1
ATOM 500 N N . PRO A 1 73 ? 6.490 -7.598 -1.940 1.00 90.88 73 PRO A N 1
ATOM 501 C CA . PRO A 1 73 ? 7.672 -7.336 -1.110 1.00 90.88 73 PRO A CA 1
ATOM 502 C C . PRO A 1 73 ? 7.946 -8.407 -0.044 1.00 90.88 73 PRO A C 1
ATOM 504 O O . PRO A 1 73 ? 9.089 -8.663 0.303 1.00 90.88 73 PRO A O 1
ATOM 507 N N . GLY A 1 74 ? 6.898 -9.063 0.471 1.00 88.69 74 GLY A N 1
ATOM 508 C CA . GLY A 1 74 ? 7.019 -10.147 1.450 1.00 88.69 74 GLY A CA 1
ATOM 509 C C . GLY A 1 74 ? 7.175 -11.554 0.863 1.00 88.69 74 GLY A C 1
ATOM 510 O O . GLY A 1 74 ? 7.168 -12.508 1.632 1.00 88.69 74 GLY A O 1
ATOM 511 N N . GLY A 1 75 ? 7.225 -11.713 -0.464 1.00 89.81 75 GLY A N 1
ATOM 512 C CA . GLY A 1 75 ? 7.401 -13.007 -1.138 1.00 89.81 75 GLY A CA 1
ATOM 513 C C . GLY A 1 75 ? 6.204 -13.967 -1.079 1.00 89.81 75 GLY A C 1
ATOM 514 O O . GLY A 1 75 ? 6.267 -15.049 -1.655 1.00 89.81 75 GLY A O 1
ATOM 515 N N . ALA A 1 76 ? 5.101 -13.589 -0.429 1.00 90.12 76 ALA A N 1
ATOM 516 C CA . ALA A 1 76 ? 3.942 -14.464 -0.233 1.00 90.12 76 ALA A CA 1
ATOM 517 C C . ALA A 1 76 ? 3.086 -14.652 -1.499 1.00 90.12 76 ALA A C 1
ATOM 519 O O . ALA A 1 76 ? 2.287 -15.581 -1.579 1.00 90.12 76 ALA A O 1
ATOM 520 N N . THR A 1 77 ? 3.216 -13.759 -2.484 1.00 90.06 77 THR A N 1
ATOM 521 C CA . THR A 1 77 ? 2.390 -13.756 -3.701 1.00 90.06 77 THR A CA 1
ATOM 522 C C . THR A 1 77 ? 3.194 -13.344 -4.932 1.00 90.06 77 THR A C 1
ATOM 524 O O . THR A 1 77 ? 4.203 -12.643 -4.824 1.00 90.06 77 THR A O 1
ATOM 527 N N . ARG A 1 78 ? 2.729 -13.759 -6.120 1.00 92.56 78 ARG A N 1
ATOM 528 C CA . ARG A 1 78 ? 3.288 -13.358 -7.420 1.00 92.56 78 ARG A CA 1
ATOM 529 C C . ARG A 1 78 ? 2.207 -13.178 -8.483 1.00 92.56 78 ARG A C 1
ATOM 531 O O . ARG A 1 78 ? 1.222 -13.910 -8.494 1.00 92.56 78 ARG A O 1
ATOM 538 N N . LEU A 1 79 ? 2.432 -12.253 -9.411 1.00 90.50 79 LEU A N 1
ATOM 539 C CA . LEU A 1 79 ? 1.615 -12.092 -10.610 1.00 90.50 79 LEU A CA 1
ATOM 540 C C . LEU A 1 79 ? 1.905 -13.215 -11.612 1.00 90.50 79 LEU A C 1
ATOM 542 O O . LEU A 1 79 ? 3.063 -13.559 -11.879 1.00 90.50 79 LEU A O 1
ATOM 546 N N . LEU A 1 80 ? 0.835 -13.758 -12.186 1.00 91.88 80 LEU A N 1
ATOM 547 C CA . LEU A 1 80 ? 0.868 -14.727 -13.275 1.00 91.88 80 LEU A CA 1
ATOM 548 C C . LEU A 1 80 ? 0.414 -14.042 -14.565 1.00 91.88 80 LEU A C 1
ATOM 550 O O . LEU A 1 80 ? -0.383 -13.106 -14.532 1.00 91.88 80 LEU A O 1
ATOM 554 N N . ALA A 1 81 ? 0.940 -14.495 -15.700 1.00 91.00 81 ALA A N 1
ATOM 555 C CA . ALA A 1 81 ? 0.456 -14.028 -16.990 1.00 91.00 81 ALA A CA 1
ATOM 556 C C . ALA A 1 81 ? -0.976 -14.537 -17.206 1.00 91.00 81 ALA A C 1
ATOM 558 O O . ALA A 1 81 ? -1.235 -15.726 -17.012 1.00 91.00 81 ALA A O 1
ATOM 559 N N . ALA A 1 82 ? -1.881 -13.643 -17.605 1.00 89.00 82 ALA A N 1
ATOM 560 C CA . ALA A 1 82 ? -3.179 -14.053 -18.121 1.00 89.00 82 ALA A CA 1
ATOM 561 C C . ALA A 1 82 ? -2.968 -14.772 -19.464 1.00 89.00 82 ALA A C 1
ATOM 563 O O . ALA A 1 82 ? -2.118 -14.357 -20.257 1.00 89.00 82 ALA A O 1
ATOM 564 N N . ARG A 1 83 ? -3.697 -15.865 -19.672 1.00 74.00 83 ARG A N 1
ATOM 565 C CA . ARG A 1 83 ? -3.773 -16.598 -20.936 1.00 74.00 83 ARG A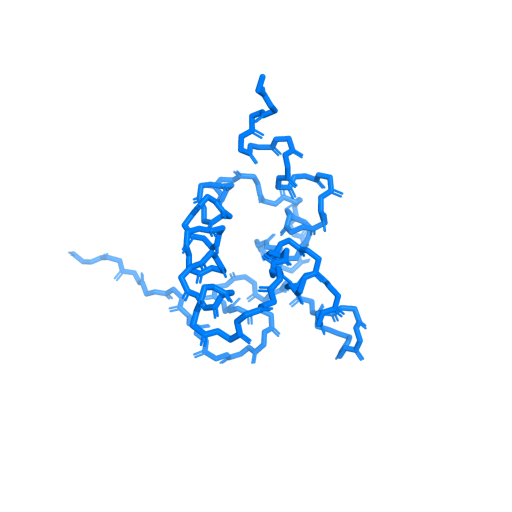 CA 1
ATOM 566 C C . ARG A 1 83 ? -5.147 -16.403 -21.541 1.00 74.00 83 ARG A C 1
ATOM 568 O O . ARG A 1 83 ? -6.103 -16.333 -20.737 1.00 74.00 83 ARG A O 1
#

Foldseek 3Di:
DQDLLRLCVVLCVQQQEAAQPDGRHSVCSVVLVVQLVVQVVVCVVVVHRDRSSCVQSVVCVVVVFGHHHQAHSVRPDGDDDDD

Sequence (83 aa):
MSSAATKWGSSGLAYLTGLPDGPADFSRANVLARADEVAAAVGDRLGIEVDAASLLSGRAALLGLTRGGRGSPGGATRLLAAR

pLDDT: mean 93.78, std 6.68, range [52.0, 98.5]

Organism: NCBI:txid339268